Protein AF-A0AAV7T8V0-F1 (afdb_monomer_lite)

Secondary structure (DSSP, 8-state):
---HHHHHHHHHT-PPPTT--HHHHHHHHHHHHTTS--GGGHHHHHHHHHHHH-S-HHHHHHHHTTTT--HHHHHHHHHHHHHHHHHHT-

Sequence (90 aa):
MLSTIIKRYYFVLREQRSDELVEEYITSLQKLASTCKFGESTEEQIRDELVLSCKDDKIRDELWLKEKAPLEEVILVAQSVEHMLKCVSN

Radius of gyration: 13.36 Å; chains: 1; bounding box: 41×31×26 Å

Structure (mmCIF, N/CA/C/O backbone):
data_AF-A0AAV7T8V0-F1
#
_entry.id   AF-A0AAV7T8V0-F1
#
loop_
_atom_site.group_PDB
_atom_site.id
_atom_site.type_symbol
_atom_site.label_atom_id
_atom_site.label_alt_id
_atom_site.label_comp_id
_atom_site.label_asym_id
_atom_site.label_entity_id
_atom_site.label_seq_id
_atom_site.pdbx_PDB_ins_code
_atom_site.Cartn_x
_atom_site.Cartn_y
_atom_site.Cartn_z
_atom_site.occupancy
_atom_site.B_iso_or_equiv
_atom_site.auth_seq_id
_atom_site.auth_comp_id
_atom_site.auth_asym_id
_atom_site.auth_atom_id
_atom_site.pdbx_PDB_model_num
ATOM 1 N N . MET A 1 1 ? -15.037 17.437 10.213 1.00 74.56 1 MET A N 1
ATOM 2 C CA . MET A 1 1 ? -14.511 16.053 10.153 1.00 74.56 1 MET A CA 1
ATOM 3 C C . MET A 1 1 ? -15.020 15.419 8.865 1.00 74.56 1 MET A C 1
ATOM 5 O O . MET A 1 1 ? -16.225 15.433 8.666 1.00 74.56 1 MET A O 1
ATOM 9 N N . LEU A 1 2 ? -14.144 14.934 7.975 1.00 85.50 2 LEU A N 1
ATOM 10 C CA . LEU A 1 2 ? -14.585 14.236 6.756 1.00 85.50 2 LEU A CA 1
ATOM 11 C C . LEU A 1 2 ? -15.242 12.895 7.110 1.00 85.50 2 LEU A C 1
ATOM 13 O O . LEU A 1 2 ? -14.790 12.217 8.040 1.00 85.50 2 LEU A O 1
ATOM 17 N N . SER A 1 3 ? -16.277 12.519 6.353 1.00 96.06 3 SER A N 1
ATOM 18 C CA . SER A 1 3 ? -16.912 11.201 6.456 1.00 96.06 3 SER A CA 1
ATOM 19 C C . SER A 1 3 ? -15.885 10.089 6.236 1.00 96.06 3 SER A C 1
ATOM 21 O O . SER A 1 3 ? -14.970 10.227 5.423 1.00 96.06 3 SER A O 1
ATOM 23 N N . THR A 1 4 ? -16.050 8.965 6.934 1.00 96.38 4 THR A N 1
ATOM 24 C CA . THR A 1 4 ? -15.211 7.774 6.744 1.00 96.38 4 THR A CA 1
ATOM 25 C C . THR A 1 4 ? -15.226 7.289 5.295 1.00 96.38 4 THR A C 1
ATOM 27 O O . THR A 1 4 ? -14.185 6.882 4.794 1.00 96.38 4 THR A O 1
ATOM 30 N N . ILE A 1 5 ? -16.357 7.412 4.595 1.00 97.19 5 ILE A N 1
ATOM 31 C CA . ILE A 1 5 ? -16.470 7.030 3.178 1.00 97.19 5 ILE A CA 1
ATOM 32 C C . ILE A 1 5 ? -15.541 7.887 2.308 1.00 97.19 5 ILE A C 1
ATOM 34 O O . ILE A 1 5 ? -14.812 7.350 1.484 1.00 97.19 5 ILE A O 1
ATOM 38 N N . ILE A 1 6 ? -15.497 9.203 2.544 1.00 97.69 6 ILE A N 1
ATOM 39 C CA . ILE A 1 6 ? -14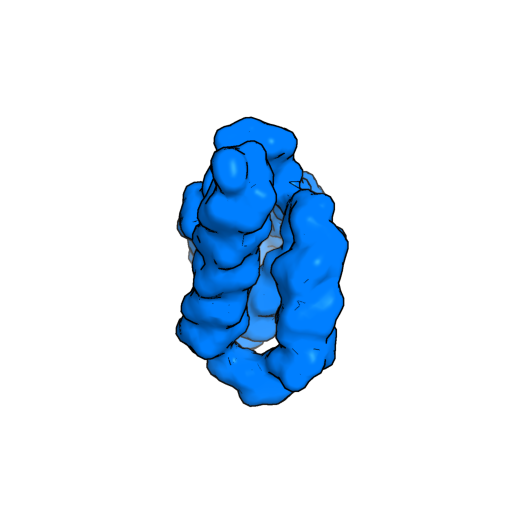.625 10.129 1.800 1.00 97.69 6 ILE A CA 1
ATOM 40 C C . ILE A 1 6 ? -13.148 9.803 2.049 1.00 97.69 6 ILE A C 1
ATOM 42 O O . ILE A 1 6 ? -12.331 9.846 1.138 1.00 97.69 6 ILE A O 1
ATOM 46 N N . LYS A 1 7 ? -12.790 9.450 3.285 1.00 97.81 7 LYS A N 1
ATOM 47 C CA . LYS A 1 7 ? -11.411 9.078 3.624 1.00 97.81 7 LYS A CA 1
ATOM 48 C C . LYS A 1 7 ? -10.986 7.782 2.939 1.00 97.81 7 LYS A C 1
ATOM 50 O O . LYS A 1 7 ? -9.898 7.733 2.384 1.00 97.81 7 LYS A O 1
ATOM 55 N N . ARG A 1 8 ? -11.865 6.774 2.929 1.00 98.06 8 ARG A N 1
ATOM 56 C CA . ARG A 1 8 ? -11.637 5.510 2.212 1.00 98.06 8 ARG A CA 1
ATOM 57 C C . ARG A 1 8 ? -11.536 5.727 0.704 1.00 98.06 8 ARG A C 1
ATOM 59 O O . ARG A 1 8 ? -10.681 5.134 0.073 1.00 98.06 8 ARG A O 1
ATOM 66 N N . TYR A 1 9 ? -12.342 6.630 0.151 1.00 97.56 9 TYR A N 1
ATOM 67 C CA . TYR A 1 9 ? -12.224 7.039 -1.247 1.00 97.56 9 TYR A CA 1
ATOM 68 C C . TYR A 1 9 ? -10.834 7.613 -1.562 1.00 97.56 9 TYR A C 1
ATOM 70 O O . TYR A 1 9 ? -10.201 7.182 -2.516 1.00 97.56 9 TYR A O 1
ATOM 78 N N . TYR A 1 10 ? -10.314 8.525 -0.734 1.00 97.56 10 TYR A N 1
ATOM 79 C CA . TYR A 1 10 ? -8.959 9.057 -0.932 1.00 97.56 10 TYR A CA 1
ATOM 80 C C . TYR A 1 10 ? -7.846 8.041 -0.677 1.00 97.56 10 TYR A C 1
ATOM 82 O O . TYR A 1 10 ? -6.777 8.178 -1.258 1.00 97.56 10 TYR A O 1
ATOM 90 N N . PHE A 1 11 ? -8.079 7.056 0.191 1.00 98.38 11 PHE A N 1
ATOM 91 C CA . PHE A 1 11 ? -7.161 5.939 0.381 1.00 98.38 11 PHE A CA 1
ATOM 92 C C . PHE A 1 11 ? -7.043 5.101 -0.898 1.00 98.38 11 PHE A C 1
ATOM 94 O O . PHE A 1 11 ? -5.929 4.876 -1.342 1.00 98.38 11 PHE A O 1
ATOM 101 N N . VAL A 1 12 ? -8.169 4.745 -1.524 1.00 97.25 12 VAL A N 1
ATOM 102 C CA . VAL A 1 12 ? -8.194 3.933 -2.758 1.00 97.25 12 VAL A CA 1
ATOM 103 C C . VAL A 1 12 ? -7.715 4.698 -3.997 1.00 97.25 12 VAL A C 1
ATOM 105 O O . VAL A 1 12 ? -7.250 4.116 -4.964 1.00 97.25 12 VAL A O 1
ATOM 108 N N . LEU A 1 13 ? -7.831 6.028 -4.006 1.00 97.25 13 LEU A N 1
ATOM 109 C CA . LEU A 1 13 ? -7.283 6.852 -5.090 1.00 97.25 13 LEU A CA 1
ATOM 110 C C . LEU A 1 13 ? -5.783 7.133 -4.953 1.00 97.25 13 LEU A C 1
ATOM 112 O O . LEU A 1 13 ? -5.223 7.903 -5.738 1.00 97.25 13 LEU A O 1
ATOM 116 N N . ARG A 1 14 ? -5.133 6.618 -3.911 1.00 97.81 14 ARG A N 1
ATOM 117 C CA . ARG A 1 14 ? -3.746 6.957 -3.636 1.00 97.81 14 ARG A CA 1
ATOM 118 C C . ARG A 1 14 ? -2.824 6.116 -4.515 1.00 97.81 14 ARG A C 1
ATOM 120 O O . ARG A 1 14 ? -2.385 5.049 -4.120 1.00 97.81 14 ARG A O 1
ATOM 127 N N . GLU A 1 15 ? -2.424 6.677 -5.648 1.00 97.69 15 GLU A N 1
ATOM 128 C CA . GLU A 1 15 ? -1.438 6.080 -6.564 1.00 97.69 15 GLU A CA 1
ATOM 129 C C . GLU A 1 15 ? -0.005 6.474 -6.208 1.00 97.69 15 GLU A C 1
ATOM 131 O O . GLU A 1 15 ? 0.227 7.643 -5.889 1.00 97.69 15 GLU A O 1
ATOM 136 N N . GLN A 1 16 ? 0.963 5.551 -6.280 1.00 97.81 16 GLN A N 1
ATOM 137 C CA . GLN A 1 16 ? 2.386 5.877 -6.118 1.00 97.81 16 GLN A CA 1
ATOM 138 C C . GLN A 1 16 ? 2.834 6.853 -7.215 1.00 97.81 16 GLN A C 1
ATOM 140 O O . GLN A 1 16 ? 2.649 6.598 -8.406 1.00 97.81 16 GLN A O 1
ATOM 145 N N . ARG A 1 17 ? 3.452 7.978 -6.833 1.00 96.31 17 ARG A N 1
ATOM 146 C CA . ARG A 1 17 ? 3.922 8.965 -7.821 1.00 96.31 17 ARG A CA 1
ATOM 147 C C . ARG A 1 17 ? 5.176 8.466 -8.538 1.00 96.31 17 ARG A C 1
ATOM 149 O O . ARG A 1 17 ? 5.975 7.718 -7.986 1.00 96.31 17 ARG A O 1
ATOM 156 N N . SER A 1 18 ? 5.395 8.938 -9.764 1.00 92.69 18 SER A N 1
ATOM 157 C CA . SER A 1 18 ? 6.550 8.527 -10.572 1.00 92.69 18 SER A CA 1
ATOM 158 C C . SER A 1 18 ? 7.909 8.819 -9.933 1.00 92.69 18 SER A C 1
ATOM 160 O O . SER A 1 18 ? 8.865 8.103 -10.232 1.00 92.69 18 SER A O 1
ATOM 162 N N . ASP A 1 19 ? 7.981 9.863 -9.110 1.00 93.44 19 ASP A N 1
ATOM 163 C CA . ASP A 1 19 ? 9.156 10.364 -8.394 1.00 93.44 19 ASP A CA 1
ATOM 164 C C . ASP A 1 19 ? 9.217 9.914 -6.925 1.00 93.44 19 ASP A C 1
ATOM 166 O O . ASP A 1 19 ? 10.111 10.331 -6.198 1.00 93.44 19 ASP A O 1
ATOM 170 N N . GLU A 1 20 ? 8.263 9.098 -6.480 1.00 95.25 20 GLU A N 1
ATOM 171 C CA . GLU A 1 20 ? 8.095 8.724 -5.079 1.00 95.25 20 GLU A CA 1
ATOM 172 C C . GLU A 1 20 ? 8.653 7.333 -4.792 1.00 95.25 20 GLU A C 1
ATOM 174 O O . GLU A 1 20 ? 8.356 6.363 -5.498 1.00 95.25 20 GLU A O 1
ATOM 179 N N . LEU A 1 21 ? 9.432 7.235 -3.715 1.00 95.81 21 LEU A N 1
ATOM 180 C CA . LEU A 1 21 ? 9.960 5.964 -3.234 1.00 95.81 21 LEU A CA 1
ATOM 181 C C . LEU A 1 21 ? 8.829 5.099 -2.675 1.00 95.81 21 LEU A C 1
ATOM 183 O O . LEU A 1 21 ? 7.884 5.600 -2.060 1.00 95.81 21 LEU A O 1
ATOM 187 N N . VAL A 1 22 ? 8.960 3.781 -2.800 1.00 96.50 22 VAL A N 1
ATOM 188 C CA . VAL A 1 22 ? 7.962 2.843 -2.266 1.00 96.50 22 VAL A CA 1
ATOM 189 C C . VAL A 1 22 ? 7.748 3.020 -0.755 1.00 96.50 22 VAL A C 1
ATOM 191 O O . VAL A 1 22 ? 6.623 2.930 -0.272 1.00 96.50 22 VAL A O 1
ATOM 194 N N . GLU A 1 23 ? 8.792 3.374 -0.002 1.00 96.19 23 GLU A N 1
ATOM 195 C CA . GLU A 1 23 ? 8.705 3.666 1.436 1.00 9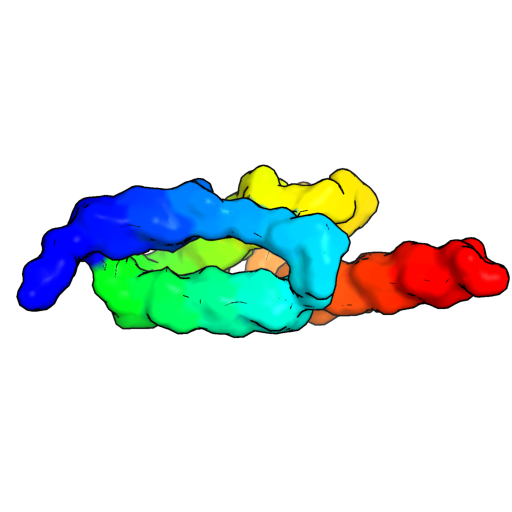6.19 23 GLU A CA 1
ATOM 196 C C . GLU A 1 23 ? 7.883 4.933 1.747 1.00 96.19 23 GLU A C 1
ATOM 198 O O . GLU A 1 23 ? 7.069 4.949 2.677 1.00 96.19 23 GLU A O 1
ATOM 203 N N . GLU A 1 24 ? 8.040 5.990 0.947 1.00 97.69 24 GLU A N 1
ATOM 204 C CA . GLU A 1 24 ? 7.272 7.237 1.077 1.00 97.69 24 GLU A CA 1
ATOM 205 C C . GLU A 1 24 ? 5.790 7.004 0.754 1.00 97.69 24 GLU A C 1
ATOM 207 O O . GLU A 1 24 ? 4.885 7.526 1.424 1.00 97.69 24 GLU A O 1
ATOM 212 N N . TYR A 1 25 ? 5.540 6.168 -0.253 1.00 98.00 25 TYR A N 1
ATOM 213 C CA . TYR A 1 25 ? 4.210 5.730 -0.636 1.00 98.00 25 TYR A CA 1
ATOM 214 C C . TYR A 1 25 ? 3.526 4.926 0.480 1.00 98.00 25 TYR A C 1
ATOM 216 O O . TYR A 1 25 ? 2.430 5.289 0.914 1.00 98.00 25 TYR A O 1
ATOM 224 N N . ILE A 1 26 ? 4.200 3.910 1.028 1.00 97.81 26 ILE A N 1
ATOM 225 C CA . ILE A 1 26 ? 3.709 3.095 2.153 1.00 97.81 26 ILE A CA 1
ATOM 226 C C . ILE A 1 26 ? 3.406 3.972 3.374 1.00 97.81 26 ILE A C 1
ATOM 228 O O . ILE A 1 26 ? 2.333 3.859 3.972 1.00 97.81 26 ILE A O 1
ATOM 232 N N . THR A 1 27 ? 4.301 4.906 3.706 1.00 98.25 27 THR A N 1
ATOM 233 C CA . THR A 1 27 ? 4.095 5.866 4.803 1.00 98.25 27 THR A CA 1
ATOM 234 C C . THR A 1 27 ? 2.833 6.708 4.577 1.00 98.25 27 THR A C 1
ATOM 236 O O . THR A 1 27 ? 2.042 6.947 5.497 1.00 98.25 27 THR A O 1
ATOM 239 N N . SER A 1 28 ? 2.598 7.140 3.335 1.00 98.19 28 SER A N 1
ATOM 240 C CA . SER A 1 28 ? 1.390 7.880 2.959 1.00 98.19 28 SER A CA 1
ATOM 241 C C . SER A 1 28 ? 0.120 7.034 3.098 1.00 98.19 28 SER A C 1
ATOM 243 O O . SER A 1 28 ? -0.879 7.526 3.633 1.00 98.19 28 SER A O 1
ATOM 245 N N . LEU A 1 29 ? 0.1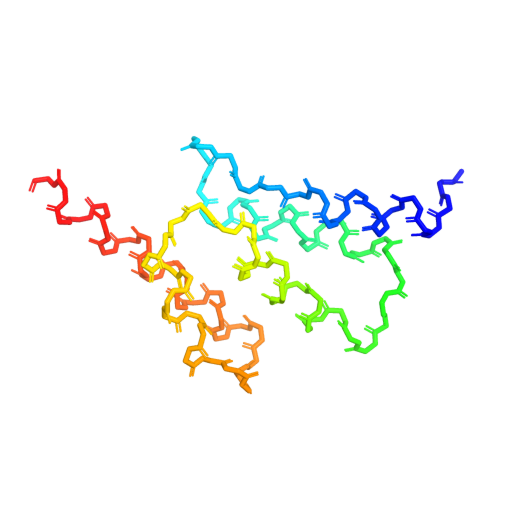53 5.769 2.664 1.00 98.25 29 LEU A N 1
ATOM 246 C CA . LEU A 1 29 ? -0.959 4.825 2.806 1.00 98.25 29 LEU A CA 1
ATOM 247 C C . LEU A 1 29 ? -1.307 4.583 4.275 1.00 98.25 29 LEU A C 1
ATOM 249 O O . LEU A 1 29 ? -2.468 4.729 4.659 1.00 98.25 29 LEU A O 1
ATOM 253 N N . GLN A 1 30 ? -0.310 4.306 5.119 1.00 98.12 30 GLN A N 1
ATOM 254 C CA . GLN A 1 30 ? -0.492 4.121 6.563 1.00 98.12 30 GLN A CA 1
ATOM 255 C C . GLN A 1 30 ? -1.139 5.354 7.211 1.00 98.12 30 GLN A C 1
ATOM 257 O O . GLN A 1 30 ? -2.090 5.241 7.994 1.00 98.12 30 GLN A O 1
ATOM 262 N N . LYS A 1 31 ? -0.690 6.558 6.830 1.00 98.06 31 LYS A N 1
ATOM 263 C CA . LYS A 1 31 ? -1.268 7.817 7.314 1.00 98.06 31 LYS A CA 1
ATOM 264 C C . LYS A 1 31 ? -2.737 7.967 6.913 1.00 98.06 31 LYS A C 1
ATOM 266 O O . LYS A 1 31 ? -3.552 8.345 7.757 1.00 98.06 31 LYS A O 1
ATOM 271 N N . LEU A 1 32 ? -3.103 7.659 5.669 1.00 97.94 32 LEU A N 1
ATOM 272 C CA . LEU A 1 32 ? -4.498 7.703 5.214 1.00 97.94 32 LEU A CA 1
ATOM 273 C C . LEU A 1 32 ? -5.360 6.652 5.931 1.00 97.94 32 LEU A C 1
ATOM 275 O O . LEU A 1 32 ? -6.422 6.989 6.477 1.00 97.94 32 LEU A O 1
ATOM 279 N N . ALA A 1 33 ? -4.872 5.412 6.008 1.00 98.19 33 ALA A N 1
ATOM 280 C CA . ALA A 1 33 ? -5.547 4.276 6.629 1.00 98.19 33 ALA A CA 1
ATOM 281 C C . ALA A 1 33 ? -5.896 4.535 8.104 1.00 98.19 33 ALA A C 1
ATOM 283 O O . ALA A 1 33 ? -7.006 4.209 8.538 1.00 98.19 33 ALA A O 1
ATOM 284 N N . SER A 1 34 ? -5.025 5.239 8.844 1.00 97.25 34 SER A N 1
ATOM 285 C CA . SER A 1 34 ? -5.243 5.613 10.255 1.00 97.25 34 SER A CA 1
ATOM 286 C C . SER A 1 34 ? -6.562 6.360 10.509 1.00 97.25 34 SER A C 1
ATOM 288 O O . SER A 1 34 ? -7.121 6.320 11.605 1.00 97.25 34 SER A O 1
ATOM 290 N N . THR A 1 35 ? -7.110 7.020 9.484 1.00 96.44 35 THR A N 1
ATOM 291 C CA . THR A 1 35 ? -8.352 7.795 9.590 1.00 96.44 35 THR A CA 1
ATOM 292 C C . THR A 1 35 ? -9.577 7.089 8.997 1.00 96.44 35 THR A C 1
ATOM 294 O O . THR A 1 35 ? -10.705 7.573 9.173 1.00 96.44 35 THR A O 1
ATOM 297 N N . CYS A 1 36 ? -9.378 5.946 8.334 1.00 97.81 36 CYS A N 1
ATOM 298 C CA . CYS A 1 36 ? -10.381 5.215 7.553 1.00 97.81 36 CYS A CA 1
ATOM 299 C C . CYS A 1 36 ? -11.249 4.253 8.375 1.00 97.81 36 CYS A C 1
ATOM 301 O O . CYS A 1 36 ? -12.233 3.723 7.852 1.00 97.81 36 CYS A O 1
ATOM 303 N N . LYS A 1 37 ? -10.934 4.057 9.664 1.00 97.19 37 LYS A N 1
ATOM 304 C CA . LYS A 1 37 ? -11.655 3.140 10.565 1.00 97.19 37 LYS A CA 1
ATOM 305 C C . LYS A 1 37 ? -11.807 1.740 9.952 1.00 97.19 37 LYS A C 1
ATOM 307 O O . LYS A 1 37 ? -12.923 1.232 9.856 1.00 97.19 37 LYS A O 1
ATOM 312 N N . PHE A 1 38 ? -10.714 1.169 9.452 1.00 97.50 38 PHE A N 1
ATOM 313 C CA . PHE A 1 38 ? -10.710 -0.203 8.938 1.00 97.50 38 PHE A CA 1
ATOM 314 C C . PHE A 1 38 ? -10.744 -1.240 10.069 1.00 97.50 38 PHE A C 1
ATOM 316 O O . PHE A 1 38 ? -11.310 -2.310 9.897 1.00 97.50 38 PHE A O 1
ATOM 323 N N . GLY A 1 39 ? -10.250 -0.890 11.261 1.00 97.06 39 GLY A N 1
ATOM 324 C CA . GLY A 1 39 ? -10.234 -1.817 12.391 1.00 97.06 39 GLY A CA 1
ATOM 325 C C . GLY A 1 39 ? -9.189 -2.903 12.161 1.00 97.06 39 GLY A C 1
ATOM 326 O O . GLY A 1 39 ? -8.070 -2.596 11.753 1.00 97.06 39 GLY A O 1
ATOM 327 N N . GLU A 1 40 ? -9.556 -4.156 12.395 1.00 96.75 40 GLU A N 1
ATOM 328 C CA . GLU A 1 40 ? -8.650 -5.306 12.276 1.00 96.75 40 GLU A CA 1
ATOM 329 C C . GLU A 1 40 ? -8.148 -5.528 10.841 1.00 96.75 40 GLU A C 1
ATOM 331 O O . GLU A 1 40 ? -7.044 -6.021 10.650 1.00 96.75 40 GLU A O 1
ATOM 336 N N . SER A 1 41 ? -8.888 -5.068 9.825 1.00 96.50 41 SER A N 1
ATOM 337 C CA . SER A 1 41 ? -8.490 -5.202 8.419 1.00 96.50 41 SER A CA 1
ATOM 338 C C . SER A 1 41 ? -7.551 -4.089 7.932 1.00 96.50 41 SER A C 1
ATOM 340 O O . SER A 1 41 ? -7.343 -3.951 6.731 1.00 96.50 41 SER A O 1
ATOM 342 N N . THR A 1 42 ? -7.020 -3.231 8.814 1.00 97.56 42 THR A N 1
ATOM 343 C CA . THR A 1 42 ? -6.200 -2.074 8.394 1.00 97.56 42 THR A CA 1
ATOM 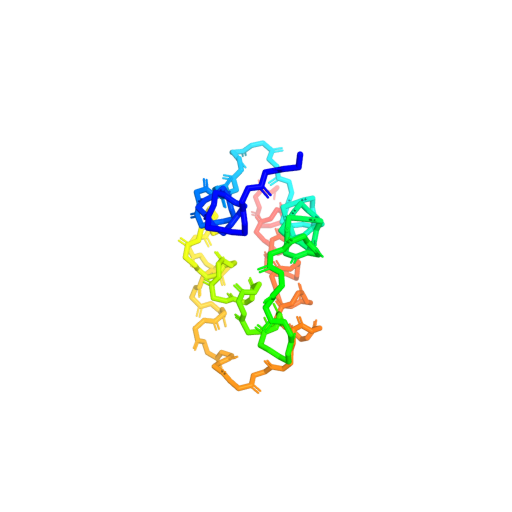344 C C . THR A 1 42 ? -4.973 -2.504 7.588 1.00 97.56 42 THR A C 1
ATOM 346 O O . THR A 1 42 ? -4.674 -1.895 6.565 1.00 97.56 42 THR A O 1
ATOM 349 N N . GLU A 1 43 ? -4.286 -3.558 8.025 1.00 96.50 43 GLU A N 1
ATOM 350 C CA . GLU A 1 43 ? -3.095 -4.070 7.342 1.00 96.50 43 GLU A CA 1
ATOM 351 C C . GLU A 1 43 ? -3.422 -4.694 5.984 1.00 96.50 43 GLU A C 1
ATOM 353 O O . GLU A 1 43 ? -2.729 -4.427 5.005 1.00 96.50 43 GLU A O 1
ATOM 358 N N . GLU A 1 44 ? -4.516 -5.456 5.914 1.00 96.00 44 GLU A N 1
ATOM 359 C CA . GLU A 1 44 ? -5.029 -6.035 4.671 1.00 96.00 44 GLU A CA 1
ATOM 360 C C . GLU A 1 44 ? -5.357 -4.942 3.650 1.00 96.00 44 GLU A C 1
ATOM 362 O O . GLU A 1 44 ? -4.907 -5.012 2.513 1.00 96.00 44 GLU A O 1
ATOM 367 N N . GLN A 1 45 ? -6.029 -3.867 4.072 1.00 97.56 45 GLN A N 1
ATOM 368 C CA . GLN A 1 45 ? -6.348 -2.747 3.184 1.00 97.56 45 GLN A CA 1
ATOM 369 C C . GLN A 1 45 ? -5.090 -2.053 2.645 1.00 97.56 45 GLN A C 1
ATOM 371 O O . GLN A 1 45 ? -5.053 -1.694 1.473 1.00 97.56 45 GLN A O 1
ATOM 376 N N . ILE A 1 46 ? -4.053 -1.869 3.474 1.00 97.69 46 ILE A N 1
ATOM 377 C CA . ILE A 1 46 ? -2.776 -1.280 3.033 1.00 97.69 46 ILE A CA 1
ATOM 378 C C . ILE A 1 46 ? -2.078 -2.188 2.025 1.00 97.69 46 ILE A C 1
ATOM 380 O O . ILE A 1 46 ? -1.568 -1.692 1.024 1.00 97.69 46 ILE A O 1
ATOM 384 N N . ARG A 1 47 ? -2.057 -3.498 2.273 1.00 96.50 47 ARG A N 1
ATOM 385 C CA . ARG A 1 47 ? -1.470 -4.471 1.351 1.00 96.50 47 ARG A CA 1
ATOM 386 C C . ARG A 1 47 ? -2.193 -4.466 0.008 1.00 96.50 47 ARG A C 1
ATOM 388 O O . ARG A 1 47 ? -1.532 -4.400 -1.023 1.00 96.50 47 ARG A O 1
ATOM 395 N N . ASP A 1 48 ? -3.520 -4.517 0.024 1.00 95.50 48 ASP A N 1
ATOM 396 C CA . ASP A 1 48 ? -4.325 -4.562 -1.195 1.00 95.50 48 ASP A CA 1
ATOM 397 C C . ASP A 1 48 ? -4.128 -3.284 -2.020 1.00 95.50 48 ASP A C 1
ATOM 399 O O . ASP A 1 48 ? -3.891 -3.356 -3.225 1.00 95.50 48 ASP A O 1
ATOM 403 N N . GLU A 1 49 ? -4.119 -2.119 -1.365 1.00 97.12 49 GLU A N 1
ATOM 404 C CA . GLU A 1 49 ? -3.848 -0.843 -2.032 1.00 97.12 49 GLU A CA 1
ATOM 405 C C . GLU A 1 49 ? -2.419 -0.771 -2.581 1.00 97.12 49 GLU A C 1
ATOM 407 O O . GLU A 1 49 ? -2.212 -0.335 -3.709 1.00 97.12 49 GLU A O 1
ATOM 412 N N . LEU A 1 50 ? -1.425 -1.269 -1.837 1.00 95.94 50 LEU A N 1
ATOM 413 C CA . LEU A 1 50 ? -0.045 -1.339 -2.313 1.00 95.94 50 LEU A CA 1
ATOM 414 C C . LEU A 1 50 ? 0.068 -2.191 -3.587 1.00 95.94 50 LEU A C 1
ATOM 416 O O . LEU A 1 50 ? 0.767 -1.800 -4.515 1.00 95.94 50 LEU A O 1
ATOM 420 N N . VAL A 1 51 ? -0.637 -3.319 -3.676 1.00 94.56 51 VAL A N 1
ATOM 421 C CA . VAL A 1 51 ? -0.657 -4.152 -4.891 1.00 94.56 51 VAL A CA 1
ATOM 422 C C . VAL A 1 51 ? -1.383 -3.456 -6.050 1.00 94.56 51 VAL A C 1
ATOM 424 O O . VAL A 1 51 ? -0.939 -3.529 -7.200 1.00 94.56 51 VAL A O 1
ATOM 427 N N . LEU A 1 52 ? -2.499 -2.779 -5.779 1.00 94.69 52 LEU A N 1
ATOM 428 C CA . LEU A 1 52 ? -3.293 -2.101 -6.808 1.00 94.69 52 LEU A CA 1
ATOM 429 C C . LEU A 1 52 ? -2.557 -0.899 -7.410 1.00 94.69 52 LEU A C 1
ATOM 431 O O . LEU A 1 52 ? -2.527 -0.735 -8.630 1.00 94.69 52 LEU A O 1
ATOM 435 N N . SER A 1 53 ? -1.922 -0.102 -6.560 1.00 95.75 53 SER A N 1
ATOM 436 C CA . SER A 1 53 ? -1.528 1.272 -6.873 1.00 95.75 53 SER A CA 1
ATOM 437 C C . SER A 1 53 ? -0.010 1.509 -6.818 1.00 95.75 53 SER A C 1
ATOM 439 O O . SER A 1 53 ? 0.448 2.641 -7.008 1.00 95.75 53 SER A O 1
ATOM 441 N N . CYS A 1 54 ? 0.793 0.454 -6.607 1.00 94.88 54 CYS A N 1
ATOM 442 C CA . CYS A 1 54 ? 2.240 0.505 -6.832 1.00 94.88 54 CYS A CA 1
ATOM 443 C C . CYS A 1 54 ? 2.553 0.723 -8.319 1.00 94.88 54 CYS A C 1
ATOM 445 O O . CYS A 1 54 ? 1.883 0.200 -9.217 1.00 94.88 54 CYS A O 1
ATOM 447 N N . LYS A 1 55 ? 3.595 1.514 -8.570 1.00 94.94 55 LYS A N 1
ATOM 448 C CA . LYS A 1 55 ? 4.020 1.922 -9.909 1.00 94.94 55 LYS A CA 1
ATOM 449 C C . LYS A 1 55 ? 4.768 0.817 -10.658 1.00 94.94 55 LYS A C 1
ATOM 451 O O . LYS A 1 55 ? 4.586 0.672 -11.863 1.00 94.94 55 LYS A O 1
ATOM 456 N N . ASP A 1 56 ? 5.640 0.084 -9.971 1.00 94.38 56 ASP A N 1
ATOM 457 C CA . ASP A 1 56 ? 6.550 -0.870 -10.604 1.00 94.38 56 ASP A CA 1
ATOM 458 C C . ASP A 1 56 ? 5.936 -2.270 -10.665 1.00 94.38 56 ASP A C 1
ATOM 460 O O . ASP A 1 56 ? 5.753 -2.936 -9.645 1.00 94.38 56 ASP A O 1
ATOM 464 N N . ASP A 1 57 ? 5.689 -2.763 -11.878 1.00 93.94 57 ASP A N 1
ATOM 465 C CA . ASP A 1 57 ? 5.053 -4.071 -12.083 1.00 93.94 57 ASP A CA 1
ATOM 466 C C . ASP A 1 57 ? 5.866 -5.231 -11.503 1.00 93.94 57 ASP A C 1
ATOM 468 O O . ASP A 1 57 ? 5.296 -6.186 -10.998 1.00 93.94 57 ASP A O 1
ATOM 472 N N . LYS A 1 58 ? 7.197 -5.118 -11.450 1.00 94.94 58 LYS A N 1
ATOM 473 C CA . LYS A 1 58 ? 8.036 -6.130 -10.791 1.00 94.94 58 LYS A CA 1
ATOM 474 C C . LYS A 1 58 ? 7.833 -6.183 -9.278 1.00 94.94 58 LYS A C 1
ATOM 476 O O . LYS A 1 58 ? 7.931 -7.255 -8.696 1.00 94.94 58 LYS A O 1
ATOM 481 N N . ILE A 1 59 ? 7.570 -5.040 -8.637 1.00 95.56 59 ILE A N 1
ATOM 482 C CA . ILE A 1 59 ? 7.180 -5.028 -7.223 1.00 95.56 59 ILE A CA 1
ATOM 483 C C . ILE A 1 59 ? 5.820 -5.717 -7.104 1.00 95.56 59 ILE A C 1
ATOM 485 O O . ILE A 1 59 ? 5.666 -6.626 -6.296 1.00 95.56 59 ILE A O 1
ATOM 489 N N . ARG A 1 60 ? 4.862 -5.340 -7.956 1.00 95.31 60 ARG A N 1
ATOM 490 C CA . ARG A 1 60 ? 3.511 -5.914 -7.986 1.00 95.31 60 ARG A CA 1
ATOM 491 C C . ARG A 1 60 ? 3.513 -7.441 -8.125 1.00 95.31 60 ARG A C 1
ATOM 493 O O . ARG A 1 60 ? 2.847 -8.112 -7.340 1.00 95.31 60 ARG A O 1
ATOM 500 N N . ASP A 1 61 ? 4.292 -7.971 -9.064 1.00 94.88 61 ASP A N 1
ATOM 501 C CA . ASP A 1 61 ? 4.424 -9.406 -9.334 1.00 94.88 61 ASP A CA 1
ATOM 502 C C . ASP A 1 61 ? 4.935 -10.169 -8.103 1.00 94.88 61 ASP A C 1
ATOM 504 O O . ASP A 1 61 ? 4.380 -11.203 -7.728 1.00 94.88 61 ASP A O 1
ATOM 508 N N . GLU A 1 62 ? 5.958 -9.637 -7.427 1.00 95.62 62 GLU A N 1
ATOM 509 C CA . GLU A 1 62 ? 6.501 -10.230 -6.200 1.00 95.62 62 GLU A CA 1
ATOM 510 C C . GLU A 1 62 ? 5.488 -10.184 -5.050 1.00 95.62 62 GLU A C 1
ATOM 512 O O . GLU A 1 62 ? 5.382 -11.134 -4.271 1.00 95.62 62 GLU A O 1
ATOM 517 N N . LEU A 1 63 ? 4.688 -9.117 -4.957 1.00 94.62 63 LEU A N 1
ATOM 518 C CA . LEU A 1 63 ? 3.647 -9.000 -3.937 1.00 94.62 63 LEU A CA 1
ATOM 519 C C . LEU A 1 63 ? 2.464 -9.954 -4.172 1.00 94.62 63 LEU A C 1
ATOM 521 O O . LEU A 1 63 ? 1.879 -10.430 -3.197 1.00 94.62 63 LEU A O 1
ATOM 525 N N . TRP A 1 64 ? 2.128 -10.310 -5.418 1.00 93.19 64 TRP A N 1
ATOM 526 C CA . TRP A 1 64 ? 1.089 -11.316 -5.702 1.00 93.19 64 TRP A CA 1
ATOM 527 C C . TRP A 1 64 ? 1.414 -12.690 -5.113 1.00 93.19 64 TRP A C 1
ATOM 529 O O . TRP A 1 64 ? 0.514 -13.418 -4.694 1.00 93.19 64 TRP A O 1
ATOM 539 N N . LEU A 1 65 ? 2.699 -13.029 -5.007 1.00 92.81 65 LEU A N 1
ATOM 540 C CA . LEU A 1 65 ? 3.160 -14.282 -4.404 1.00 92.81 65 LEU A CA 1
ATOM 541 C C . LE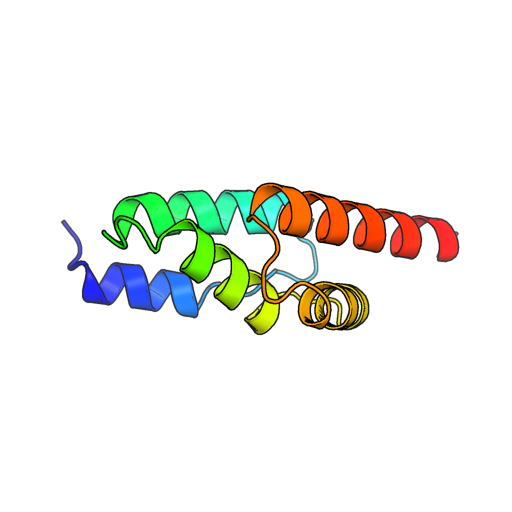U A 1 65 ? 3.049 -14.284 -2.866 1.00 92.81 65 LEU A C 1
ATOM 543 O O . LEU A 1 65 ? 3.335 -15.296 -2.223 1.00 92.81 65 LEU A O 1
ATOM 547 N N . LYS A 1 66 ? 2.631 -13.162 -2.265 1.00 91.31 66 LYS A N 1
ATOM 548 C CA . LYS A 1 66 ? 2.602 -12.906 -0.819 1.00 91.31 66 LYS A CA 1
ATOM 549 C C . LYS A 1 66 ? 1.184 -12.755 -0.258 1.00 91.31 66 LYS A C 1
ATOM 551 O O . LYS A 1 66 ? 0.988 -12.074 0.744 1.00 91.31 66 LYS A O 1
ATOM 556 N N . GLU A 1 67 ? 0.201 -13.447 -0.841 1.00 82.44 67 GLU A N 1
ATOM 557 C CA . GLU A 1 67 ? -1.231 -13.382 -0.471 1.00 82.44 67 GLU A CA 1
ATOM 558 C C . GLU A 1 67 ? -1.503 -13.447 1.048 1.00 82.44 67 GLU A C 1
ATOM 560 O O . GLU A 1 67 ? -2.374 -12.752 1.569 1.00 82.44 67 GLU A O 1
ATOM 565 N N . LYS A 1 68 ? -0.751 -14.273 1.787 1.00 87.19 68 LYS A N 1
ATOM 566 C CA . LYS A 1 68 ? -0.948 -14.498 3.234 1.00 87.19 68 LYS A CA 1
ATOM 567 C C . LYS A 1 68 ? 0.149 -13.899 4.111 1.00 87.19 68 LYS A C 1
ATOM 569 O O . LYS A 1 68 ? 0.188 -14.185 5.306 1.00 87.19 68 LYS A O 1
ATOM 574 N N . ALA A 1 69 ? 1.047 -13.113 3.528 1.00 91.94 69 ALA A N 1
ATOM 575 C CA . ALA A 1 69 ? 2.138 -12.508 4.268 1.00 91.94 69 ALA A CA 1
ATOM 576 C C . ALA A 1 69 ? 1.622 -11.356 5.156 1.00 91.94 69 ALA A C 1
ATOM 578 O O . ALA A 1 69 ? 0.707 -10.631 4.742 1.00 91.94 69 ALA A O 1
ATOM 579 N N . PRO A 1 70 ? 2.194 -11.172 6.361 1.00 95.12 70 PRO A N 1
ATOM 580 C CA . PRO A 1 70 ? 1.923 -10.000 7.188 1.00 95.12 70 PRO A CA 1
ATOM 581 C C . PRO A 1 70 ? 2.408 -8.723 6.487 1.00 95.12 70 PRO A C 1
ATOM 583 O O . PRO A 1 70 ? 3.342 -8.770 5.683 1.00 95.12 70 PRO A O 1
ATOM 586 N N . LEU A 1 71 ? 1.812 -7.569 6.815 1.00 95.50 71 LEU A N 1
ATOM 587 C CA . LEU A 1 71 ? 2.150 -6.292 6.170 1.00 95.50 71 LEU A CA 1
ATOM 588 C C . LEU A 1 71 ? 3.650 -5.9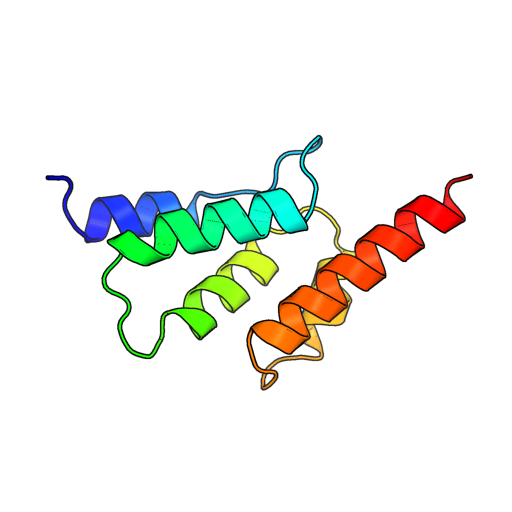71 6.253 1.00 95.50 71 LEU A C 1
ATOM 590 O O . LEU A 1 71 ? 4.220 -5.464 5.294 1.00 95.50 71 LEU A O 1
ATOM 594 N N . GLU A 1 72 ? 4.301 -6.307 7.365 1.00 96.31 72 GLU A N 1
ATOM 595 C CA . GLU A 1 72 ? 5.744 -6.118 7.537 1.00 96.31 72 GLU A CA 1
ATOM 596 C C . GLU A 1 72 ? 6.569 -6.856 6.467 1.00 96.31 72 GLU A C 1
ATOM 598 O O . GLU A 1 72 ? 7.475 -6.271 5.876 1.00 96.31 72 GLU A O 1
ATOM 603 N N . GLU A 1 73 ? 6.220 -8.105 6.143 1.00 95.94 73 GLU A N 1
ATOM 604 C CA . GLU A 1 73 ? 6.909 -8.867 5.094 1.00 95.94 73 GLU A CA 1
ATOM 605 C C . GLU A 1 73 ? 6.661 -8.255 3.708 1.00 95.94 73 GLU A C 1
ATOM 607 O O . GLU A 1 73 ? 7.591 -8.128 2.912 1.00 95.94 73 GLU A O 1
ATOM 612 N N . VAL A 1 74 ? 5.428 -7.825 3.428 1.00 96.56 74 VAL A N 1
ATOM 613 C CA . VAL A 1 74 ? 5.054 -7.158 2.168 1.00 96.56 74 VAL A CA 1
ATOM 614 C C . VAL A 1 74 ? 5.872 -5.875 1.971 1.00 96.56 74 VAL A C 1
ATOM 616 O O . VAL A 1 74 ? 6.397 -5.640 0.882 1.00 96.56 74 VAL A O 1
ATOM 619 N N . ILE A 1 75 ? 6.033 -5.068 3.025 1.00 96.88 75 ILE A N 1
ATOM 620 C CA . ILE A 1 75 ? 6.840 -3.838 3.003 1.00 96.88 75 ILE A CA 1
ATOM 621 C C . ILE A 1 75 ? 8.304 -4.158 2.685 1.00 96.88 75 ILE A C 1
ATOM 623 O O . ILE A 1 75 ? 8.882 -3.544 1.785 1.00 96.88 75 ILE A O 1
ATOM 627 N N . LEU A 1 76 ? 8.886 -5.143 3.376 1.00 97.06 76 LEU A N 1
ATOM 628 C CA . LEU A 1 76 ? 10.278 -5.550 3.167 1.00 97.06 76 LEU A CA 1
ATOM 629 C C . LEU A 1 76 ? 10.529 -6.032 1.734 1.00 97.06 76 LEU A C 1
ATOM 631 O O . LEU A 1 76 ? 11.541 -5.669 1.128 1.00 97.06 76 LEU A O 1
ATOM 635 N N . VAL A 1 77 ? 9.612 -6.827 1.175 1.00 96.88 77 VAL A N 1
ATOM 636 C CA . VAL A 1 77 ? 9.691 -7.294 -0.218 1.00 96.88 77 VAL A CA 1
ATOM 637 C C . VAL A 1 77 ? 9.645 -6.109 -1.178 1.00 96.88 77 VAL A C 1
ATOM 639 O O . VAL A 1 77 ? 10.527 -5.989 -2.026 1.00 96.88 77 VAL A O 1
ATOM 642 N N . ALA A 1 78 ? 8.681 -5.200 -1.014 1.00 96.62 78 ALA A N 1
ATOM 643 C CA . ALA A 1 78 ? 8.533 -4.047 -1.896 1.00 96.62 78 ALA A CA 1
ATOM 644 C C . ALA A 1 78 ? 9.792 -3.159 -1.912 1.00 96.62 78 ALA A C 1
ATOM 646 O O . ALA A 1 78 ? 10.297 -2.810 -2.981 1.00 96.62 78 ALA A O 1
ATOM 647 N N . GLN A 1 79 ? 10.354 -2.868 -0.735 1.00 96.44 79 GLN A N 1
ATOM 648 C CA . GLN A 1 79 ? 11.602 -2.110 -0.589 1.00 96.44 79 GLN A CA 1
ATOM 649 C C . GLN A 1 79 ? 12.803 -2.834 -1.214 1.00 96.44 79 GLN A C 1
ATOM 651 O O . GLN A 1 79 ? 13.609 -2.219 -1.914 1.00 96.44 79 GLN A O 1
ATOM 656 N N . SER A 1 80 ? 12.918 -4.148 -0.995 1.00 96.31 80 SER A N 1
ATOM 657 C CA . SER A 1 80 ? 14.025 -4.952 -1.527 1.00 96.31 80 SER A CA 1
ATOM 658 C C . SER A 1 80 ? 14.012 -4.987 -3.052 1.00 96.31 80 SER A C 1
ATOM 660 O O . SER A 1 80 ? 15.054 -4.820 -3.688 1.00 96.31 80 SER A O 1
ATOM 662 N N . VAL A 1 81 ? 12.833 -5.168 -3.650 1.00 96.12 81 VAL A N 1
ATOM 663 C CA . VAL A 1 81 ? 12.673 -5.178 -5.106 1.00 96.12 81 VAL A CA 1
ATOM 664 C C . VAL A 1 81 ? 12.996 -3.804 -5.683 1.00 96.12 81 VAL A C 1
ATOM 666 O O . VAL A 1 81 ? 13.804 -3.726 -6.606 1.00 96.12 81 VAL A O 1
ATOM 669 N N . GLU A 1 82 ? 12.465 -2.718 -5.113 1.00 95.25 82 GLU A N 1
ATOM 670 C CA . GLU A 1 82 ? 12.772 -1.356 -5.569 1.00 95.25 82 GLU A CA 1
ATOM 671 C C . GLU A 1 82 ? 14.287 -1.073 -5.546 1.00 95.25 82 GLU A C 1
ATOM 673 O O . GLU A 1 82 ? 14.848 -0.545 -6.512 1.00 95.25 82 GLU A O 1
ATOM 678 N N . HIS A 1 83 ? 14.971 -1.485 -4.475 1.00 94.31 83 HIS A N 1
ATOM 679 C CA . HIS A 1 83 ? 16.420 -1.359 -4.355 1.00 94.31 83 HIS A CA 1
ATOM 680 C C . HIS A 1 83 ? 17.156 -2.154 -5.446 1.00 94.31 83 HIS A C 1
ATOM 682 O O . HIS A 1 83 ? 18.043 -1.615 -6.109 1.00 94.31 83 HIS A O 1
ATOM 688 N N . MET A 1 84 ? 16.763 -3.408 -5.701 1.00 93.44 84 MET A N 1
ATOM 689 C CA . MET A 1 84 ? 17.360 -4.227 -6.764 1.00 93.44 84 MET A CA 1
ATOM 690 C C . MET A 1 84 ? 17.189 -3.598 -8.153 1.00 93.44 84 MET A C 1
ATOM 692 O O . MET A 1 84 ? 18.134 -3.593 -8.942 1.00 93.44 84 MET A O 1
ATOM 696 N N . LEU A 1 85 ? 16.022 -3.022 -8.455 1.00 89.38 85 LEU A N 1
ATOM 697 C CA . LEU A 1 85 ? 15.766 -2.360 -9.741 1.00 89.38 85 LEU A CA 1
ATOM 698 C C . LEU A 1 85 ? 16.659 -1.138 -9.952 1.00 89.38 85 LEU A C 1
ATOM 700 O O . LEU A 1 85 ? 17.175 -0.929 -11.053 1.00 89.38 85 LEU A O 1
ATOM 704 N N . LYS A 1 86 ? 16.892 -0.363 -8.891 1.00 84.25 86 LYS A N 1
ATOM 705 C CA . LYS A 1 86 ? 17.790 0.796 -8.920 1.00 84.25 86 LYS A CA 1
ATOM 706 C C . LYS A 1 86 ? 19.256 0.382 -9.060 1.00 84.25 86 LYS A C 1
ATOM 708 O O . LYS A 1 86 ? 19.986 1.028 -9.801 1.00 84.25 86 LYS A O 1
ATOM 713 N N . CYS A 1 87 ? 19.680 -0.713 -8.426 1.00 73.31 87 CYS A N 1
ATOM 714 C CA . CYS A 1 87 ? 21.054 -1.215 -8.542 1.00 73.31 87 CYS A CA 1
ATOM 715 C C . CYS A 1 87 ? 21.398 -1.782 -9.928 1.00 73.31 87 CYS A C 1
ATOM 717 O O . CYS A 1 87 ? 22.539 -1.651 -10.353 1.00 73.31 87 CYS A O 1
ATOM 719 N N . VAL A 1 88 ? 20.447 -2.406 -10.632 1.00 63.59 88 VAL A N 1
ATOM 720 C CA . VAL A 1 88 ? 20.664 -2.977 -11.982 1.00 63.59 88 VAL A CA 1
ATOM 721 C C . VAL A 1 88 ? 20.686 -1.900 -13.077 1.00 63.59 88 VAL A C 1
ATOM 723 O O . VAL A 1 88 ? 21.158 -2.149 -14.182 1.00 63.59 88 VAL A O 1
ATOM 726 N N . SER A 1 89 ? 20.183 -0.701 -12.780 1.00 59.47 89 SER A N 1
ATOM 727 C CA . SER A 1 89 ? 20.071 0.404 -13.740 1.00 59.47 89 SER A CA 1
ATOM 728 C C . SER A 1 89 ? 21.315 1.311 -13.800 1.00 59.47 89 SER A C 1
ATOM 730 O O . SER A 1 89 ? 21.266 2.336 -14.481 1.00 59.47 89 SER A O 1
ATOM 732 N N . ASN A 1 90 ? 22.400 0.946 -13.101 1.00 44.81 90 ASN A N 1
ATOM 733 C CA . ASN A 1 90 ? 23.685 1.660 -13.063 1.00 44.81 90 ASN A CA 1
ATOM 734 C C . ASN A 1 90 ? 24.783 0.933 -13.843 1.00 44.81 90 ASN A C 1
ATOM 736 O O . ASN A 1 90 ? 24.878 -0.307 -13.711 1.00 44.81 90 ASN A O 1
#

pLDDT: mean 93.83, std 8.38, range [44.81, 98.38]

Organism: Pleurodeles waltl (NCBI:txid8319)

Foldseek 3Di:
DDDLVVLVVVLLVQAADPPHDLVRSLVVSLVSLVSNPPPPCSQVSSLVSCLVRYDDVQLNVQSVVQNPPTSVVNSVSSNVSSVVVVVVVD